Protein AF-A0A0H3I509-F1 (afdb_monomer_lite)

Foldseek 3Di:
DAFFQLVLLLVQLVVLPQVLSCVLQVDDPDNVPGDPVSSVVLSVVQVVVQVVVVVVCVVVPPDDDQDDDPRPSSNVCCVFKHKHFPDAD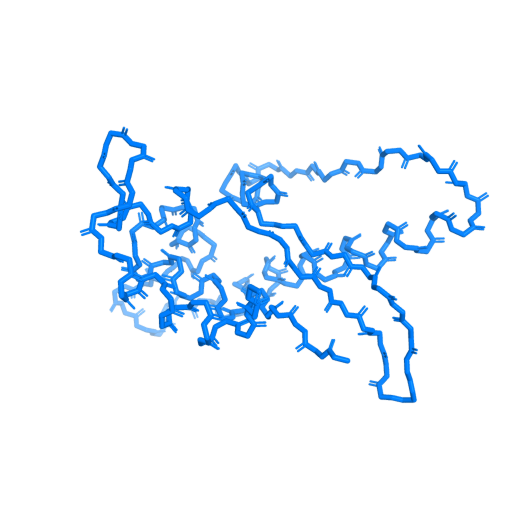PVGTHIYIDGDCCNSNVNQDDPRDGPDVVVVVVSCVSRRVDD

Organism: Pectobacterium parmentieri (NCBI:txid1905730)

Sequence (131 aa):
MKKGHPTIAICIASIYGCQEAQNILKVKRDVSDFNASNAQGDIQSFYRLAKTRSHIARFIPGDNIIFFTADAALDNMHTWFKTTVTGESEEGTLMKTTIVPEKLLPTLYKKGECIDQKQLARIYELMDYKI

Structure (mmCIF, N/CA/C/O backbone):
data_AF-A0A0H3I509-F1
#
_entry.id   AF-A0A0H3I509-F1
#
loop_
_atom_site.group_PDB
_atom_site.id
_atom_site.type_symbol
_atom_site.label_atom_id
_atom_site.label_alt_id
_atom_site.label_comp_id
_atom_site.label_asym_id
_atom_site.label_entity_id
_atom_site.label_seq_id
_atom_site.pdbx_PDB_ins_code
_atom_site.Cartn_x
_atom_site.Cartn_y
_atom_site.Cartn_z
_atom_site.occupancy
_atom_site.B_iso_or_equiv
_atom_site.auth_seq_id
_atom_site.auth_comp_id
_atom_site.auth_asym_id
_atom_site.auth_atom_id
_atom_site.pdbx_PDB_model_num
ATOM 1 N N . MET A 1 1 ? -1.672 9.855 15.665 1.00 41.12 1 MET A N 1
ATOM 2 C CA . MET A 1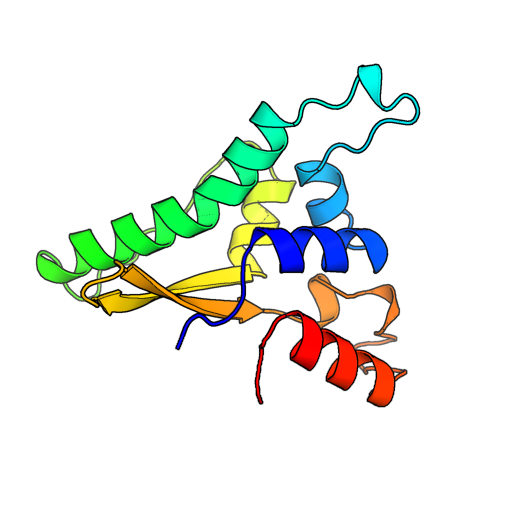 1 ? -0.570 9.608 14.704 1.00 41.12 1 MET A CA 1
ATOM 3 C C . MET A 1 1 ? -1.159 8.995 13.441 1.00 41.12 1 MET A C 1
ATOM 5 O O . MET A 1 1 ? -1.570 7.844 13.489 1.00 41.12 1 MET A O 1
ATOM 9 N N . LYS A 1 2 ? -1.272 9.776 12.361 1.00 47.31 2 LYS A N 1
ATOM 10 C CA . LYS A 1 2 ? -1.703 9.305 11.033 1.00 47.31 2 LYS A CA 1
ATOM 11 C C . LYS A 1 2 ? -0.495 8.591 10.416 1.00 47.31 2 LYS A C 1
ATOM 13 O O . LYS A 1 2 ? 0.499 9.264 10.220 1.00 47.31 2 LYS A O 1
ATOM 18 N N . LYS A 1 3 ? -0.506 7.263 10.233 1.00 61.72 3 LYS A N 1
ATOM 19 C CA . LYS A 1 3 ? 0.699 6.511 9.818 1.00 61.72 3 LYS A CA 1
ATOM 20 C C . LYS A 1 3 ? 0.421 5.573 8.646 1.00 61.72 3 LYS A C 1
ATOM 22 O O . LYS A 1 3 ? -0.359 4.631 8.787 1.00 61.72 3 LYS A O 1
ATOM 27 N N . GLY A 1 4 ? 1.115 5.796 7.528 1.00 64.12 4 GLY A N 1
ATOM 28 C CA . GLY A 1 4 ? 1.064 4.962 6.325 1.00 64.12 4 GLY A CA 1
ATOM 29 C C . GLY A 1 4 ? -0.238 5.102 5.542 1.00 64.12 4 GLY A C 1
ATOM 30 O O . GLY A 1 4 ? -1.194 4.371 5.800 1.00 64.12 4 GLY A O 1
ATOM 31 N N . HIS A 1 5 ? -0.268 6.006 4.560 1.00 79.56 5 HIS A N 1
ATOM 32 C CA . HIS A 1 5 ? -1.400 6.176 3.645 1.00 79.56 5 HIS A CA 1
ATOM 33 C C . HIS A 1 5 ? -1.340 5.150 2.495 1.00 79.56 5 HIS A C 1
ATOM 35 O O . HIS A 1 5 ? -0.430 5.267 1.669 1.00 79.56 5 HIS A O 1
ATOM 41 N N . PRO A 1 6 ? -2.299 4.201 2.374 1.00 86.75 6 PRO A N 1
ATOM 42 C CA . PRO A 1 6 ? -2.433 3.301 1.225 1.00 86.75 6 PRO A CA 1
ATOM 43 C C . PRO A 1 6 ? -2.169 3.937 -0.133 1.00 86.75 6 PRO A C 1
ATOM 45 O O . PRO A 1 6 ? -1.412 3.387 -0.922 1.00 86.75 6 PRO A O 1
ATOM 48 N N . THR A 1 7 ? -2.703 5.135 -0.374 1.00 88.38 7 THR A N 1
ATOM 49 C CA . THR A 1 7 ? -2.475 5.870 -1.621 1.00 88.38 7 THR A CA 1
ATOM 50 C C . THR A 1 7 ? -0.989 6.122 -1.886 1.00 88.38 7 THR A C 1
ATOM 52 O O . THR A 1 7 ? -0.498 5.801 -2.962 1.00 88.38 7 THR A O 1
ATOM 55 N N . ILE A 1 8 ? -0.257 6.660 -0.904 1.00 87.50 8 ILE A N 1
ATOM 56 C CA . ILE A 1 8 ? 1.173 6.976 -1.048 1.00 87.50 8 ILE A CA 1
ATOM 57 C C . ILE A 1 8 ? 1.973 5.687 -1.243 1.00 87.50 8 ILE A C 1
ATOM 59 O O . ILE A 1 8 ? 2.813 5.606 -2.136 1.00 87.50 8 ILE A O 1
ATOM 63 N N . ALA A 1 9 ? 1.685 4.664 -0.439 1.00 88.06 9 ALA A N 1
ATOM 64 C CA . ALA A 1 9 ? 2.406 3.402 -0.498 1.00 88.06 9 ALA A CA 1
ATOM 65 C C . ALA A 1 9 ? 2.210 2.663 -1.827 1.00 88.06 9 ALA A C 1
ATOM 67 O O . ALA A 1 9 ? 3.176 2.134 -2.364 1.00 88.06 9 ALA A O 1
ATOM 68 N N . ILE A 1 10 ? 0.995 2.663 -2.382 1.00 92.06 10 ILE A N 1
ATOM 69 C CA . ILE A 1 10 ? 0.701 2.044 -3.681 1.00 92.06 10 ILE A CA 1
ATOM 70 C C . ILE A 1 10 ? 1.411 2.802 -4.809 1.00 92.06 10 ILE A C 1
ATOM 72 O O . ILE A 1 10 ? 2.037 2.175 -5.663 1.00 92.06 10 ILE A O 1
ATOM 76 N N . CYS A 1 11 ? 1.407 4.138 -4.782 1.00 92.06 11 CYS A N 1
ATOM 77 C CA . CYS A 1 11 ? 2.161 4.939 -5.749 1.00 92.06 11 CYS A CA 1
ATOM 78 C C . CYS A 1 11 ? 3.668 4.653 -5.688 1.00 92.06 11 CYS A C 1
ATOM 80 O O . CYS A 1 11 ? 4.293 4.421 -6.722 1.00 92.06 11 CYS A O 1
ATOM 82 N N . ILE A 1 12 ? 4.254 4.621 -4.487 1.00 92.12 12 ILE A N 1
ATOM 83 C CA . ILE A 1 12 ? 5.677 4.304 -4.313 1.00 92.12 12 ILE A CA 1
ATOM 84 C C . ILE A 1 12 ? 5.959 2.874 -4.778 1.00 92.12 12 ILE A C 1
ATOM 86 O O . ILE A 1 12 ? 6.857 2.672 -5.588 1.00 92.12 12 ILE A O 1
ATOM 90 N N . ALA A 1 13 ? 5.178 1.888 -4.341 1.00 93.19 13 ALA A N 1
ATOM 91 C CA . ALA A 1 13 ? 5.370 0.496 -4.738 1.00 93.19 13 ALA A CA 1
ATOM 92 C C . ALA A 1 13 ? 5.339 0.326 -6.266 1.00 93.19 13 ALA A C 1
ATOM 94 O O . ALA A 1 13 ? 6.193 -0.351 -6.837 1.00 93.19 13 ALA A O 1
ATOM 95 N N . SER A 1 14 ? 4.418 1.019 -6.942 1.00 94.56 14 SER A N 1
ATOM 96 C CA . SER A 1 14 ? 4.336 1.038 -8.404 1.00 94.56 14 SER A CA 1
ATOM 97 C C . SER A 1 14 ? 5.619 1.566 -9.059 1.00 94.56 14 SER A C 1
ATOM 99 O O . SER A 1 14 ? 6.091 0.981 -10.036 1.00 94.56 14 SER A O 1
ATOM 101 N N . ILE A 1 15 ? 6.200 2.646 -8.523 1.00 94.25 15 ILE A N 1
ATOM 102 C CA . ILE A 1 15 ? 7.464 3.229 -9.009 1.00 94.25 15 ILE A CA 1
ATOM 103 C C . ILE A 1 15 ? 8.636 2.262 -8.788 1.00 94.25 15 ILE A C 1
ATOM 105 O O . ILE A 1 15 ? 9.506 2.148 -9.647 1.00 94.25 15 ILE A O 1
ATOM 109 N N . TYR A 1 16 ? 8.643 1.525 -7.674 1.00 94.56 16 TYR A N 1
ATOM 110 C CA . TYR A 1 16 ? 9.693 0.554 -7.338 1.00 94.56 16 TYR A CA 1
ATOM 111 C C . TYR A 1 16 ? 9.463 -0.848 -7.920 1.00 94.56 16 TYR A C 1
ATOM 113 O O . TYR A 1 16 ? 10.119 -1.805 -7.497 1.00 94.56 16 TYR A O 1
ATOM 121 N N . GLY A 1 17 ? 8.593 -0.974 -8.926 1.00 93.88 17 GLY A N 1
ATOM 122 C CA . GLY A 1 17 ? 8.441 -2.191 -9.726 1.00 93.88 17 GLY A CA 1
ATOM 123 C C . GLY A 1 17 ? 7.510 -3.247 -9.131 1.00 93.88 17 GLY A C 1
ATOM 124 O O . GLY A 1 17 ? 7.554 -4.398 -9.558 1.00 93.88 17 GLY A O 1
ATOM 125 N N . CYS A 1 18 ? 6.673 -2.900 -8.150 1.00 95.44 18 CYS A N 1
ATOM 126 C CA . CYS A 1 18 ? 5.628 -3.801 -7.674 1.00 95.44 18 CYS A CA 1
ATOM 127 C C . CYS A 1 18 ? 4.527 -3.926 -8.735 1.00 95.44 18 CYS A C 1
ATOM 129 O O . CYS A 1 18 ? 3.723 -3.008 -8.921 1.00 95.44 18 CYS A O 1
ATOM 131 N N . GLN A 1 19 ? 4.485 -5.077 -9.410 1.00 95.38 19 GLN A N 1
ATOM 132 C CA . GLN A 1 19 ? 3.517 -5.350 -10.474 1.00 95.38 19 GLN A CA 1
ATOM 133 C C . GLN A 1 19 ? 2.069 -5.217 -9.987 1.00 95.38 19 GLN A C 1
ATOM 135 O O . GLN A 1 19 ? 1.217 -4.705 -10.709 1.00 95.38 19 GLN A O 1
ATOM 140 N N . GLU A 1 20 ? 1.796 -5.582 -8.737 1.00 95.50 20 GLU A N 1
ATOM 141 C CA . GLU A 1 20 ? 0.425 -5.577 -8.223 1.00 95.50 20 GLU A CA 1
ATOM 142 C C . GLU A 1 20 ? -0.058 -4.165 -7.915 1.00 95.50 20 GLU A C 1
ATOM 144 O O . GLU A 1 20 ? -1.197 -3.816 -8.211 1.00 95.50 20 GLU A O 1
ATOM 149 N N . ALA A 1 21 ? 0.836 -3.300 -7.434 1.00 95.25 21 ALA A N 1
ATOM 150 C CA . ALA A 1 21 ? 0.546 -1.879 -7.305 1.00 95.25 21 ALA A CA 1
ATOM 151 C C . ALA A 1 21 ? 0.318 -1.219 -8.678 1.00 95.25 21 ALA A C 1
ATOM 153 O O . ALA A 1 21 ? -0.606 -0.419 -8.831 1.00 95.25 21 ALA A O 1
ATOM 154 N N . GLN A 1 22 ? 1.104 -1.591 -9.695 1.00 94.75 22 GLN A N 1
ATOM 155 C CA . GLN A 1 22 ? 0.893 -1.134 -11.074 1.00 94.75 22 GLN A CA 1
ATOM 156 C C . GLN A 1 22 ? -0.451 -1.616 -11.633 1.00 94.75 22 GLN A C 1
ATOM 158 O O . GLN A 1 22 ? -1.141 -0.848 -12.301 1.00 94.75 22 GLN A O 1
ATOM 163 N N . ASN A 1 23 ? -0.852 -2.850 -11.318 1.00 94.06 23 ASN A N 1
ATOM 164 C CA . ASN A 1 23 ? -2.131 -3.437 -11.711 1.00 94.06 23 ASN A CA 1
ATOM 165 C C . ASN A 1 23 ? -3.324 -2.838 -10.959 1.00 94.06 23 ASN A C 1
ATOM 167 O O . ASN A 1 23 ? -4.411 -2.826 -11.518 1.00 94.06 23 ASN A O 1
ATOM 171 N N . ILE A 1 24 ? -3.149 -2.314 -9.742 1.00 93.88 24 ILE A N 1
ATOM 172 C CA . ILE A 1 24 ? -4.180 -1.537 -9.031 1.00 93.88 24 ILE A CA 1
ATOM 173 C C . ILE A 1 24 ? -4.336 -0.153 -9.664 1.00 93.88 24 ILE A C 1
ATOM 175 O O . ILE A 1 24 ? -5.449 0.296 -9.931 1.00 93.88 24 ILE A O 1
ATOM 179 N N . LEU A 1 25 ? -3.219 0.530 -9.935 1.00 93.19 25 LEU A N 1
ATOM 180 C CA . LEU A 1 25 ? -3.259 1.843 -10.574 1.00 93.19 25 LEU A CA 1
ATOM 181 C C . LEU A 1 25 ? -3.708 1.739 -12.038 1.00 93.19 25 LEU A C 1
ATOM 183 O O . LEU A 1 25 ? -4.349 2.649 -12.542 1.00 93.19 25 LEU A O 1
ATOM 187 N N . LYS A 1 26 ? -3.412 0.638 -12.738 1.00 89.44 26 LYS A N 1
ATOM 188 C CA . LYS A 1 26 ? -3.765 0.427 -14.155 1.00 89.44 26 LYS A CA 1
ATOM 189 C C . LYS A 1 26 ? -3.282 1.591 -15.031 1.00 89.44 26 LYS A C 1
ATOM 191 O O . LYS A 1 26 ? -3.994 1.998 -15.951 1.00 89.44 26 LYS A O 1
ATOM 196 N N . VAL A 1 27 ? -2.097 2.140 -14.725 1.00 83.12 27 VAL A N 1
ATOM 197 C CA . VAL A 1 27 ? -1.547 3.333 -15.392 1.00 83.12 27 VAL A CA 1
ATOM 198 C C . VAL A 1 27 ? -1.519 3.100 -16.900 1.00 83.12 27 VAL A C 1
ATOM 200 O O . VAL A 1 27 ? -0.973 2.109 -17.387 1.00 83.12 27 VAL A O 1
ATOM 203 N N . LYS A 1 28 ? -2.151 4.008 -17.639 1.00 85.19 28 LYS A N 1
ATOM 204 C CA . LYS A 1 28 ? -2.259 3.957 -19.095 1.00 85.19 28 LYS A CA 1
ATOM 205 C C . LYS A 1 28 ? -1.187 4.832 -19.731 1.00 85.19 28 LYS A C 1
ATOM 207 O O . LYS A 1 28 ? -0.705 5.782 -19.120 1.00 85.19 28 LYS A O 1
ATOM 212 N N . ARG A 1 29 ? -0.810 4.496 -20.969 1.00 86.94 29 ARG A N 1
ATOM 213 C CA . ARG A 1 29 ? 0.124 5.312 -21.757 1.00 86.94 29 ARG A CA 1
ATOM 214 C C . ARG A 1 29 ? -0.481 6.678 -22.080 1.00 86.94 29 ARG A C 1
ATOM 216 O O . ARG A 1 29 ? 0.227 7.676 -22.008 1.00 86.94 29 ARG A O 1
ATOM 223 N N . ASP A 1 30 ? -1.766 6.699 -22.425 1.00 90.94 30 ASP A N 1
ATOM 224 C CA . ASP A 1 30 ? -2.556 7.921 -22.521 1.00 90.94 30 ASP A CA 1
ATOM 225 C C . ASP A 1 30 ? -3.227 8.187 -21.169 1.00 90.94 30 ASP A C 1
ATOM 227 O O . ASP A 1 30 ? -3.948 7.342 -20.641 1.00 90.94 30 ASP A O 1
ATOM 231 N N . VAL A 1 31 ? -2.969 9.359 -20.590 1.00 86.12 31 VAL A N 1
ATOM 232 C CA . VAL A 1 31 ? -3.524 9.751 -19.288 1.00 86.12 31 VAL A CA 1
ATOM 233 C C . VAL A 1 31 ? -5.043 9.921 -19.359 1.00 86.12 31 VAL A C 1
ATOM 235 O O . VAL A 1 31 ? -5.714 9.724 -18.350 1.00 86.12 31 VAL A O 1
ATOM 238 N N . SER A 1 32 ? -5.603 10.240 -20.528 1.00 90.75 32 SER A N 1
ATOM 239 C CA . SER A 1 32 ? -7.054 10.376 -20.696 1.00 90.75 32 SER A CA 1
ATOM 240 C C . SER A 1 32 ? -7.812 9.055 -20.499 1.00 90.75 32 SER A C 1
ATOM 242 O O . SER A 1 32 ? -8.962 9.078 -20.065 1.00 90.75 32 SER A O 1
ATOM 244 N N . ASP A 1 33 ? -7.145 7.912 -20.695 1.00 92.31 33 ASP A N 1
ATOM 245 C CA . ASP A 1 33 ? -7.701 6.571 -20.468 1.00 92.31 33 ASP A CA 1
ATOM 246 C C . ASP A 1 33 ? -7.574 6.096 -19.007 1.00 92.31 33 ASP A C 1
ATOM 248 O O . ASP A 1 33 ? -8.036 5.004 -18.646 1.00 92.31 33 ASP A O 1
ATOM 252 N N . PHE A 1 34 ? -6.905 6.866 -18.144 1.00 92.88 34 PHE A N 1
ATOM 253 C CA . PHE A 1 34 ? -6.724 6.495 -16.746 1.00 92.88 34 PHE A CA 1
ATOM 254 C C . PHE A 1 34 ? -8.036 6.632 -15.964 1.00 92.88 34 PHE A C 1
ATOM 256 O O . PHE A 1 34 ? -8.576 7.722 -15.772 1.00 92.88 34 PHE A O 1
ATOM 263 N N . ASN A 1 35 ? -8.521 5.512 -15.427 1.00 93.69 35 ASN A N 1
ATOM 264 C CA . ASN A 1 35 ? -9.707 5.500 -14.582 1.00 93.69 35 ASN A CA 1
ATOM 265 C C . ASN A 1 35 ? -9.335 5.719 -13.107 1.00 93.69 35 ASN A C 1
ATOM 267 O O . ASN A 1 35 ? -9.144 4.770 -12.340 1.00 93.69 35 ASN A O 1
ATOM 271 N N . ALA A 1 36 ? -9.281 6.991 -12.707 1.00 91.62 36 ALA A N 1
ATOM 272 C CA . ALA A 1 36 ? -8.979 7.394 -11.335 1.00 91.62 36 ALA A CA 1
ATOM 273 C C . ALA A 1 36 ? -9.985 6.846 -10.307 1.00 91.62 36 ALA A C 1
ATOM 275 O O . ALA A 1 36 ? -9.602 6.530 -9.181 1.00 91.62 36 ALA A O 1
ATOM 276 N N . SER A 1 37 ? -11.260 6.707 -10.687 1.00 92.69 37 SER A N 1
ATOM 277 C CA . SER A 1 37 ? -12.314 6.225 -9.788 1.00 92.69 37 SER A CA 1
ATOM 278 C C . SER A 1 37 ? -12.111 4.758 -9.416 1.00 92.69 37 SER A C 1
ATOM 280 O O . SER A 1 37 ? -12.179 4.413 -8.236 1.00 92.69 37 SER A O 1
ATOM 282 N N . ASN A 1 38 ? -11.773 3.914 -10.395 1.00 92.12 38 ASN A N 1
ATOM 283 C CA . ASN A 1 38 ? -11.471 2.503 -10.158 1.00 92.12 38 ASN A CA 1
ATOM 284 C C . ASN A 1 38 ? -10.237 2.349 -9.263 1.00 92.12 38 ASN A C 1
ATOM 286 O O . ASN A 1 38 ? -10.314 1.676 -8.238 1.00 92.12 38 ASN A O 1
ATOM 290 N N . ALA A 1 39 ? -9.138 3.039 -9.590 1.00 93.75 39 ALA A N 1
ATOM 291 C CA . ALA A 1 39 ? -7.920 2.999 -8.781 1.00 93.75 39 ALA A CA 1
ATOM 292 C C . ALA A 1 39 ? -8.182 3.475 -7.341 1.00 93.75 39 ALA A C 1
ATOM 294 O O . ALA A 1 39 ? -7.750 2.847 -6.375 1.00 93.75 39 ALA A O 1
ATOM 295 N N . GLN A 1 40 ? -8.945 4.559 -7.167 1.00 93.75 40 GLN A N 1
ATOM 296 C CA . GLN A 1 40 ? -9.339 5.033 -5.843 1.00 93.75 40 GLN A CA 1
ATOM 297 C C . GLN A 1 40 ? -10.221 4.012 -5.114 1.00 93.75 40 GLN A C 1
ATOM 299 O O . GLN A 1 40 ? -10.032 3.818 -3.917 1.00 93.75 40 GLN A O 1
ATOM 304 N N . GLY A 1 41 ? -11.162 3.356 -5.794 1.00 94.38 41 GLY A N 1
ATOM 305 C CA . GLY A 1 41 ? -11.999 2.300 -5.220 1.00 94.38 41 GLY A CA 1
ATOM 306 C C . GLY A 1 41 ? -11.172 1.142 -4.661 1.00 94.38 41 GLY A C 1
ATOM 307 O O . GLY A 1 41 ? -11.357 0.760 -3.500 1.00 94.38 41 GLY A O 1
ATOM 308 N N . ASP A 1 42 ? -10.202 0.671 -5.444 1.00 94.94 42 ASP A N 1
ATOM 309 C CA . ASP A 1 42 ? -9.271 -0.390 -5.057 1.00 94.94 42 ASP A CA 1
ATOM 310 C C . ASP A 1 42 ? -8.421 0.046 -3.848 1.00 94.94 42 ASP A C 1
ATOM 312 O O . ASP A 1 42 ? -8.352 -0.665 -2.844 1.00 94.94 42 ASP A O 1
ATOM 316 N N . ILE A 1 43 ? -7.876 1.269 -3.849 1.00 93.62 43 ILE A N 1
ATOM 317 C CA . ILE A 1 43 ? -7.122 1.836 -2.710 1.00 93.62 43 ILE A CA 1
ATOM 318 C C . ILE A 1 43 ? -8.009 2.007 -1.461 1.00 93.62 43 ILE A C 1
ATOM 320 O O . ILE A 1 43 ? -7.569 1.807 -0.326 1.00 93.62 43 ILE A O 1
ATOM 324 N N . GLN A 1 44 ? -9.279 2.373 -1.631 1.00 92.69 44 GLN A N 1
ATOM 325 C CA . GLN A 1 44 ? -10.213 2.549 -0.518 1.00 92.69 44 GLN A CA 1
ATOM 326 C C . GLN A 1 44 ? -10.568 1.224 0.165 1.00 92.69 44 GLN A C 1
ATOM 328 O O . GLN A 1 44 ? -10.941 1.227 1.342 1.00 92.69 44 GLN A O 1
ATOM 333 N N . SER A 1 45 ? -10.414 0.089 -0.523 1.00 94.44 45 SER A N 1
ATOM 334 C CA . SER A 1 45 ? -10.670 -1.232 0.056 1.00 94.44 45 SER A CA 1
ATOM 335 C C . SER A 1 45 ? -9.802 -1.516 1.294 1.00 94.44 45 SER A C 1
ATOM 337 O O . SER A 1 45 ? -10.311 -2.075 2.265 1.00 94.44 45 SER A O 1
ATOM 339 N N . PHE A 1 46 ? -8.549 -1.042 1.335 1.00 92.88 46 PHE A N 1
ATOM 340 C CA . PHE A 1 46 ? -7.647 -1.192 2.489 1.00 92.88 46 PHE A CA 1
ATOM 341 C C . PHE A 1 46 ? -8.190 -0.500 3.744 1.00 92.88 46 PHE A C 1
ATOM 343 O O . PHE A 1 46 ? -8.241 -1.094 4.823 1.00 92.88 46 PHE A O 1
ATOM 350 N N . TYR A 1 47 ? -8.665 0.740 3.599 1.00 90.88 47 TYR A N 1
ATOM 351 C CA . TYR A 1 47 ? -9.264 1.490 4.703 1.00 90.88 47 TYR A CA 1
ATOM 352 C C . TYR A 1 47 ? -10.600 0.885 5.147 1.00 90.88 47 TYR A C 1
ATOM 354 O O . TYR A 1 47 ? -10.868 0.776 6.346 1.00 90.88 47 TYR A O 1
ATOM 362 N N . ARG A 1 48 ? -11.445 0.481 4.189 1.00 91.94 48 ARG A N 1
ATOM 363 C CA . ARG A 1 48 ? -12.754 -0.128 4.469 1.00 91.94 48 ARG A CA 1
ATOM 364 C C . ARG A 1 48 ? -12.593 -1.432 5.235 1.00 91.94 48 ARG A C 1
ATOM 366 O O . ARG A 1 48 ? -13.218 -1.596 6.275 1.00 91.94 48 ARG A O 1
ATOM 373 N N . LEU A 1 49 ? -11.698 -2.306 4.785 1.00 92.81 49 LEU A N 1
ATOM 374 C CA . LEU A 1 49 ? -11.424 -3.569 5.457 1.00 92.81 49 LEU A CA 1
ATOM 375 C C . LEU A 1 49 ? -10.866 -3.359 6.870 1.00 92.81 49 LEU A C 1
ATOM 377 O O . LEU A 1 49 ? -11.279 -4.056 7.794 1.00 92.81 49 LEU A O 1
ATOM 381 N N . ALA A 1 50 ? -9.971 -2.383 7.062 1.00 91.75 50 ALA A N 1
ATOM 382 C CA . ALA A 1 50 ? -9.458 -2.033 8.386 1.00 91.75 50 ALA A CA 1
ATOM 383 C C . ALA A 1 50 ? -10.587 -1.608 9.341 1.00 91.75 50 ALA A C 1
ATOM 385 O O . ALA A 1 50 ? -10.650 -2.088 10.476 1.00 91.75 50 ALA A O 1
ATOM 386 N N . LYS A 1 51 ? -11.508 -0.752 8.874 1.00 91.44 51 LYS A N 1
ATOM 387 C CA . LYS A 1 51 ? -12.685 -0.329 9.650 1.00 91.44 51 LYS A CA 1
ATOM 388 C C . LYS A 1 51 ? -13.641 -1.482 9.927 1.00 91.44 51 LYS A C 1
ATOM 390 O O . LYS A 1 51 ? -14.048 -1.644 11.071 1.00 91.44 51 LYS A O 1
ATOM 395 N N . THR A 1 52 ? -13.955 -2.303 8.926 1.00 92.00 52 THR A N 1
ATOM 396 C CA . THR A 1 52 ? -14.823 -3.478 9.083 1.00 92.00 52 THR A CA 1
ATOM 397 C C . THR A 1 52 ? -14.255 -4.445 10.118 1.00 92.00 52 THR A C 1
ATOM 399 O O . THR A 1 52 ? -14.969 -4.845 11.034 1.00 92.00 52 THR A O 1
ATOM 402 N N . ARG A 1 53 ? -12.950 -4.743 10.043 1.00 92.06 53 ARG A N 1
ATOM 403 C CA . ARG A 1 53 ? -12.241 -5.561 11.038 1.00 92.06 53 ARG A CA 1
ATOM 404 C C . ARG A 1 53 ? -12.349 -4.982 12.441 1.00 92.06 53 ARG A C 1
ATOM 406 O O . ARG A 1 53 ? -12.705 -5.698 13.368 1.00 92.06 53 ARG A O 1
ATOM 413 N N . SER A 1 54 ? -12.078 -3.687 12.593 1.00 91.69 54 SER A N 1
ATOM 414 C CA . SER A 1 54 ? -12.174 -3.011 13.889 1.00 91.69 54 SER A CA 1
ATOM 415 C C . SER A 1 54 ? -13.594 -3.013 14.446 1.00 91.69 54 SER A C 1
ATOM 417 O O . SER A 1 54 ? -13.776 -3.230 15.639 1.00 91.69 54 SER A O 1
ATOM 419 N N . HIS A 1 55 ? -14.595 -2.794 13.594 1.00 91.31 55 HIS A N 1
ATOM 420 C CA . HIS A 1 55 ? -15.995 -2.776 13.992 1.00 91.31 55 HIS A CA 1
ATOM 421 C C . HIS A 1 55 ? -16.454 -4.153 14.467 1.00 91.31 55 HIS A C 1
ATOM 423 O O . HIS A 1 55 ? -16.950 -4.268 15.582 1.00 91.31 55 HIS A O 1
ATOM 429 N N . ILE A 1 56 ? -16.226 -5.200 13.672 1.00 91.69 56 ILE A N 1
AT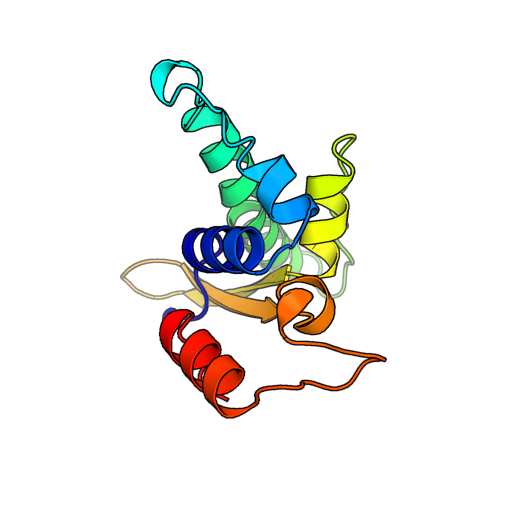OM 430 C CA . ILE A 1 56 ? -16.621 -6.568 14.028 1.00 91.69 56 ILE A CA 1
ATOM 431 C C . ILE A 1 56 ? -15.873 -7.047 15.274 1.00 91.69 56 ILE A C 1
ATOM 433 O O . ILE A 1 56 ? -16.497 -7.637 16.149 1.00 91.69 56 ILE A O 1
ATOM 437 N N . ALA A 1 57 ? -14.585 -6.720 15.427 1.00 90.88 57 ALA A N 1
ATOM 438 C CA . ALA A 1 57 ? -13.807 -7.094 16.609 1.00 90.88 57 ALA A CA 1
ATOM 439 C C . ALA A 1 57 ? -14.375 -6.540 17.932 1.00 90.88 57 ALA A C 1
ATOM 441 O O . ALA A 1 57 ? -14.080 -7.095 18.988 1.00 90.88 57 ALA A O 1
ATOM 442 N N . ARG A 1 58 ? -15.197 -5.475 17.900 1.00 88.50 58 ARG A N 1
ATOM 443 C CA . ARG A 1 58 ? -15.916 -4.969 19.089 1.00 88.50 58 ARG A CA 1
ATOM 444 C C . ARG A 1 58 ? -17.047 -5.901 19.534 1.00 88.50 58 ARG A C 1
ATOM 446 O O . ARG A 1 58 ? -17.405 -5.878 20.705 1.00 88.50 58 ARG A O 1
ATOM 453 N N . PHE A 1 59 ? -17.603 -6.691 18.617 1.00 92.06 59 PHE A N 1
ATOM 454 C CA . PHE A 1 59 ? -18.712 -7.614 18.879 1.00 92.06 59 PHE A CA 1
ATOM 455 C C . PHE A 1 59 ? -18.249 -9.067 18.983 1.00 92.06 59 PHE A C 1
ATOM 457 O O . PHE A 1 59 ? -18.770 -9.816 19.802 1.00 92.06 59 PHE A O 1
ATOM 464 N N . ILE A 1 60 ? -17.266 -9.459 18.168 1.00 91.88 60 ILE A N 1
ATOM 465 C CA . ILE A 1 60 ? -16.721 -10.817 18.100 1.00 91.88 60 ILE A CA 1
ATOM 466 C C . ILE A 1 60 ? -15.187 -10.729 18.153 1.00 91.88 60 ILE A C 1
ATOM 468 O O . ILE A 1 60 ? -14.512 -10.729 17.118 1.00 91.88 60 ILE A O 1
ATOM 472 N N . PRO A 1 61 ? -14.604 -10.584 19.356 1.00 86.88 61 PRO A N 1
ATOM 473 C CA . PRO A 1 61 ? -13.158 -10.518 19.510 1.00 86.88 61 PRO A CA 1
ATOM 474 C C . PRO A 1 61 ? -12.486 -11.813 19.041 1.00 86.88 61 PRO A C 1
ATOM 476 O O . PRO A 1 61 ? -12.944 -12.908 19.353 1.00 86.88 61 PRO A O 1
ATOM 479 N N . GLY A 1 62 ? -11.364 -11.686 18.331 1.00 80.00 62 GLY A N 1
ATOM 480 C CA . GLY A 1 62 ? -10.550 -12.829 17.902 1.00 80.00 62 GLY A CA 1
ATOM 481 C C . GLY A 1 62 ? -10.986 -13.496 16.596 1.00 80.00 62 GLY A C 1
ATOM 482 O O . GLY A 1 62 ? -10.279 -14.388 16.131 1.00 80.00 62 GLY A O 1
ATOM 483 N N . ASP A 1 63 ? -12.084 -13.054 15.979 1.00 82.31 63 ASP A N 1
ATOM 484 C CA . ASP A 1 63 ? -12.507 -13.581 14.682 1.00 82.31 63 ASP A CA 1
ATOM 485 C C . ASP A 1 63 ? -11.587 -13.112 13.538 1.00 82.31 63 ASP A C 1
ATOM 487 O O . ASP A 1 63 ? -11.066 -11.988 13.536 1.00 82.31 63 ASP A O 1
ATOM 491 N N . ASN A 1 64 ? -11.373 -13.983 12.550 1.00 79.75 64 ASN A N 1
ATOM 492 C CA . ASN A 1 64 ? -10.445 -13.737 11.451 1.00 79.75 64 ASN A CA 1
ATOM 493 C C . ASN A 1 64 ? -11.188 -13.350 10.170 1.00 79.75 64 ASN A C 1
ATOM 495 O O . ASN A 1 64 ? -11.538 -14.190 9.343 1.00 79.75 64 ASN A O 1
ATOM 499 N N . ILE A 1 65 ? -11.376 -12.048 9.971 1.00 85.12 65 ILE A N 1
ATOM 500 C CA . ILE A 1 65 ? -11.992 -11.528 8.747 1.00 85.12 65 ILE A CA 1
ATOM 501 C C . ILE A 1 65 ? -10.969 -11.525 7.616 1.00 85.12 65 ILE A C 1
ATOM 503 O O . ILE A 1 65 ? -10.027 -10.713 7.590 1.00 85.12 65 ILE A O 1
ATOM 507 N N . ILE A 1 66 ? -11.203 -12.407 6.653 1.00 83.12 66 ILE A N 1
ATOM 508 C CA . ILE A 1 66 ? -10.435 -12.505 5.418 1.00 83.12 66 ILE A CA 1
ATOM 509 C C . ILE A 1 66 ? -10.957 -11.514 4.373 1.00 83.12 66 ILE A C 1
ATOM 511 O O . ILE A 1 66 ? -12.149 -11.219 4.302 1.00 83.12 66 ILE A O 1
ATOM 515 N N . PHE A 1 67 ? -10.037 -10.969 3.585 1.00 87.56 67 PHE A N 1
ATOM 516 C CA . PHE A 1 67 ? -10.380 -10.271 2.351 1.00 87.56 67 PHE A CA 1
ATOM 517 C C . PHE A 1 67 ? -10.442 -11.305 1.233 1.00 87.56 67 PHE A C 1
ATOM 519 O O . PHE A 1 67 ? -9.643 -12.236 1.238 1.00 87.56 67 PHE A O 1
ATOM 526 N N . PHE A 1 68 ? -11.390 -11.156 0.315 1.00 88.12 68 PHE A N 1
ATOM 527 C CA . PHE A 1 68 ? -11.500 -12.021 -0.851 1.00 88.12 68 PHE A CA 1
ATOM 528 C C . PHE A 1 68 ? -11.969 -11.201 -2.047 1.00 88.12 68 PHE A C 1
ATOM 530 O O . PHE A 1 68 ? -12.920 -10.422 -1.945 1.00 88.12 68 PHE A O 1
ATOM 537 N N . THR A 1 69 ? -11.304 -11.382 -3.181 1.00 92.31 69 THR A N 1
ATOM 538 C CA . THR A 1 69 ? -11.635 -10.739 -4.452 1.00 92.31 69 THR A CA 1
ATOM 539 C C . THR A 1 69 ? -11.190 -11.633 -5.608 1.00 92.31 69 THR A C 1
ATOM 541 O O . THR A 1 69 ? -10.271 -12.434 -5.464 1.00 92.31 69 THR A O 1
ATOM 544 N N . ALA A 1 70 ? -11.827 -11.484 -6.770 1.00 92.69 70 ALA A N 1
ATOM 545 C CA . ALA A 1 70 ? -11.359 -12.109 -8.008 1.00 92.69 70 ALA A CA 1
ATOM 546 C C . ALA A 1 70 ? -10.148 -11.373 -8.623 1.00 92.69 70 ALA A C 1
ATOM 548 O O . ALA A 1 70 ? -9.508 -11.892 -9.534 1.00 92.69 70 ALA A O 1
ATOM 549 N N . ASP A 1 71 ? -9.838 -10.163 -8.144 1.00 93.19 71 ASP A N 1
ATOM 550 C CA . ASP A 1 71 ? -8.662 -9.396 -8.561 1.00 93.19 71 ASP A CA 1
ATOM 551 C C . ASP A 1 71 ? -7.419 -9.866 -7.788 1.00 93.19 71 ASP A C 1
ATOM 553 O O . ASP A 1 71 ? -7.182 -9.463 -6.649 1.00 93.19 71 ASP A O 1
ATOM 557 N N . ALA A 1 72 ? -6.616 -10.724 -8.418 1.00 93.06 72 ALA A N 1
ATOM 558 C CA . ALA A 1 72 ? -5.427 -11.307 -7.798 1.00 93.06 72 ALA A CA 1
ATOM 559 C C . ALA A 1 72 ? -4.387 -10.261 -7.355 1.00 93.06 72 ALA A C 1
ATOM 561 O O . ALA A 1 72 ? -3.713 -10.462 -6.346 1.00 93.06 72 ALA A O 1
ATOM 562 N N . ALA A 1 73 ? -4.260 -9.138 -8.071 1.00 93.44 73 ALA A N 1
ATOM 563 C CA . ALA A 1 73 ? -3.321 -8.085 -7.693 1.00 93.44 73 ALA A CA 1
ATOM 564 C C . ALA A 1 73 ? -3.774 -7.399 -6.401 1.00 93.44 73 ALA A C 1
ATOM 566 O O . ALA A 1 73 ? -2.970 -7.172 -5.492 1.00 93.44 73 ALA A O 1
ATOM 567 N N . LEU A 1 74 ? -5.073 -7.112 -6.292 1.00 94.25 74 LEU A N 1
ATOM 568 C CA . LEU A 1 74 ? -5.641 -6.542 -5.079 1.00 94.25 74 LEU A CA 1
ATOM 569 C C . LEU A 1 74 ? -5.556 -7.527 -3.905 1.00 94.25 74 LEU A C 1
ATOM 571 O O . LEU A 1 74 ? -5.150 -7.122 -2.817 1.00 94.25 74 LEU A O 1
ATOM 575 N N . ASP A 1 75 ? -5.86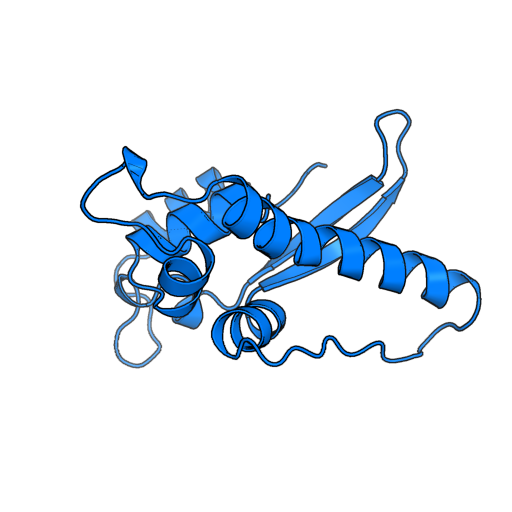4 -8.807 -4.122 1.00 93.88 75 ASP A N 1
ATOM 576 C CA . ASP A 1 75 ? -5.744 -9.850 -3.096 1.00 93.88 75 ASP A CA 1
ATOM 577 C C . ASP A 1 75 ? -4.308 -9.963 -2.558 1.00 93.88 75 ASP A C 1
ATOM 579 O O . ASP A 1 75 ? -4.072 -9.791 -1.358 1.00 93.88 75 ASP A O 1
ATOM 583 N N . ASN A 1 76 ? -3.324 -10.107 -3.455 1.00 93.19 76 ASN A N 1
ATOM 584 C CA . ASN A 1 76 ? -1.901 -10.133 -3.111 1.00 93.19 76 ASN A CA 1
ATOM 585 C C . ASN A 1 76 ? -1.493 -8.895 -2.305 1.00 93.19 76 ASN A C 1
ATOM 587 O O . ASN A 1 76 ? -0.845 -9.008 -1.261 1.00 93.19 76 ASN A O 1
ATOM 591 N N . MET A 1 77 ? -1.916 -7.706 -2.737 1.00 92.62 77 MET A N 1
ATOM 592 C CA . MET A 1 77 ? -1.595 -6.468 -2.034 1.00 92.62 77 MET A CA 1
ATOM 593 C C . MET A 1 77 ? -2.194 -6.421 -0.626 1.00 92.62 77 MET A C 1
ATOM 595 O O . MET A 1 77 ? -1.508 -5.968 0.286 1.00 92.62 77 MET A O 1
ATOM 599 N N . HIS A 1 78 ? -3.398 -6.949 -0.388 1.00 92.25 78 HIS A N 1
ATOM 600 C CA . HIS A 1 78 ? -3.962 -7.069 0.970 1.00 92.25 78 HIS A CA 1
ATOM 601 C C . HIS A 1 78 ? -3.175 -8.020 1.884 1.00 92.25 78 HIS A C 1
ATOM 603 O O . HIS A 1 78 ? -3.267 -7.895 3.110 1.00 92.25 78 HIS A O 1
ATOM 609 N N . THR A 1 79 ? -2.369 -8.930 1.325 1.00 89.62 79 THR A N 1
ATOM 610 C CA . THR A 1 79 ? -1.455 -9.780 2.110 1.00 89.62 79 THR A CA 1
ATOM 611 C C . THR A 1 79 ? -0.139 -9.081 2.455 1.00 89.62 79 THR A C 1
ATOM 613 O O . THR A 1 79 ? 0.375 -9.250 3.561 1.00 89.62 79 THR A O 1
ATOM 616 N N . TRP A 1 80 ? 0.405 -8.263 1.548 1.00 89.75 80 TRP A N 1
ATOM 617 C CA . TRP A 1 80 ? 1.697 -7.591 1.744 1.00 89.75 80 TRP A CA 1
ATOM 618 C C . TRP A 1 80 ? 1.574 -6.222 2.400 1.00 89.75 80 TRP A C 1
ATOM 620 O O . TRP A 1 80 ? 2.548 -5.706 2.939 1.00 89.75 80 TRP A O 1
ATOM 630 N N . PHE A 1 81 ? 0.394 -5.619 2.334 1.00 87.25 81 PHE A N 1
ATOM 631 C CA . PHE A 1 81 ? 0.104 -4.275 2.793 1.00 87.25 81 PHE A CA 1
ATOM 632 C C . PHE A 1 81 ? -1.171 -4.307 3.638 1.00 87.25 81 PHE A C 1
ATOM 634 O O . PHE A 1 81 ? -2.280 -4.472 3.133 1.00 87.25 81 PHE A O 1
ATOM 641 N N . LYS A 1 82 ? -1.019 -4.156 4.956 1.00 88.19 82 LYS A N 1
ATOM 642 C CA . LYS A 1 82 ? -2.120 -4.322 5.911 1.00 88.19 82 LYS A CA 1
ATOM 643 C C . LYS A 1 82 ? -2.351 -3.054 6.713 1.00 88.19 82 LYS A C 1
ATOM 645 O O . LYS A 1 82 ? -1.574 -2.719 7.606 1.00 88.19 82 LYS A O 1
ATOM 650 N N . THR A 1 83 ? -3.461 -2.382 6.434 1.00 89.25 83 THR A N 1
ATOM 651 C CA . THR A 1 83 ? -3.957 -1.265 7.243 1.00 89.25 83 THR A CA 1
ATOM 652 C C . THR A 1 83 ? -4.810 -1.785 8.399 1.00 89.25 83 THR A C 1
ATOM 654 O O . THR A 1 83 ? -5.620 -2.701 8.247 1.00 89.25 83 THR A O 1
ATOM 657 N N . THR A 1 84 ? -4.622 -1.203 9.578 1.00 89.25 84 THR A N 1
ATOM 658 C CA . THR A 1 84 ? -5.318 -1.556 10.820 1.00 89.25 84 THR A CA 1
ATOM 659 C C . THR A 1 84 ? -5.753 -0.294 11.547 1.00 89.25 84 THR A C 1
ATOM 661 O O . THR A 1 84 ? -5.057 0.719 11.503 1.00 89.25 84 THR A O 1
ATOM 664 N N . VAL A 1 85 ? -6.907 -0.341 12.213 1.00 90.00 85 VAL A N 1
ATOM 665 C CA . VAL A 1 85 ? -7.353 0.749 13.090 1.00 90.00 85 VAL A CA 1
ATOM 666 C C . VAL A 1 85 ? -6.604 0.649 14.412 1.00 90.00 85 VAL A C 1
ATOM 668 O O . VAL A 1 85 ? -6.567 -0.416 15.022 1.00 90.00 85 VAL A O 1
ATOM 671 N N . THR A 1 86 ? -6.027 1.761 14.857 1.00 88.75 86 THR A N 1
ATOM 672 C CA . THR A 1 86 ? -5.300 1.856 16.131 1.00 88.75 86 THR A CA 1
ATOM 673 C C . THR A 1 86 ? -6.026 2.702 17.172 1.00 88.75 86 THR A C 1
ATOM 675 O O . THR A 1 86 ? -5.597 2.744 18.318 1.00 88.75 86 THR A O 1
ATOM 678 N N . GLY A 1 87 ? -7.090 3.407 16.785 1.00 85.94 87 GLY A N 1
ATOM 679 C CA . GLY A 1 87 ? -7.887 4.233 17.686 1.00 85.94 87 GLY A CA 1
ATOM 680 C C . GLY A 1 87 ? -8.856 5.143 16.939 1.00 85.94 87 GLY A C 1
ATOM 681 O O . GLY A 1 87 ? -8.937 5.111 15.712 1.00 85.94 87 GLY A O 1
ATOM 682 N N . GLU A 1 88 ? -9.557 5.983 17.687 1.00 85.19 88 GLU A N 1
ATOM 683 C CA . GLU A 1 88 ? -10.424 7.044 17.172 1.00 85.19 88 GLU A CA 1
ATOM 684 C C . GLU A 1 88 ? -9.955 8.380 17.766 1.00 85.19 88 GLU A C 1
ATOM 686 O O . GLU A 1 88 ? -9.414 8.420 18.871 1.00 85.19 88 GLU A O 1
ATOM 691 N N . SER A 1 89 ? -10.137 9.465 17.023 1.00 83.62 89 SER A N 1
ATOM 692 C CA . SER A 1 89 ? -9.888 10.843 17.457 1.00 83.62 89 SER A CA 1
ATOM 693 C C . SER A 1 89 ? -11.045 11.742 17.020 1.00 83.62 89 SER A C 1
ATOM 695 O O . SER A 1 89 ? -11.881 11.316 16.223 1.00 83.62 89 SER A O 1
ATOM 697 N N . GLU A 1 90 ? -11.073 12.992 17.484 1.00 81.19 90 GLU A N 1
ATOM 698 C CA . GLU A 1 90 ? -12.051 13.998 17.034 1.00 81.19 90 GLU A CA 1
ATOM 699 C C . GLU A 1 90 ? -12.019 14.216 15.508 1.00 81.19 90 GLU A C 1
ATO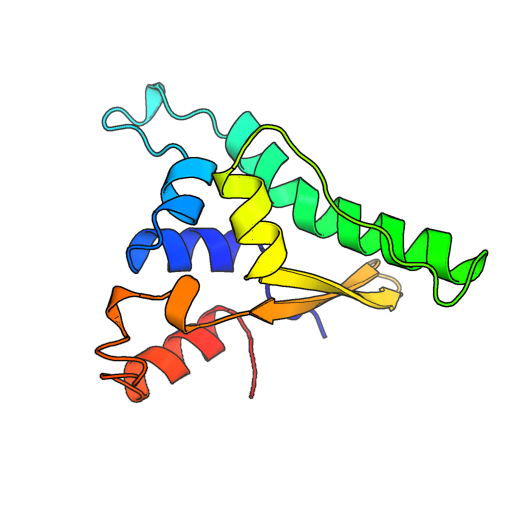M 701 O O . GLU A 1 90 ? -13.047 14.481 14.893 1.00 81.19 90 GLU A O 1
ATOM 706 N N . GLU A 1 91 ? -10.859 14.013 14.872 1.00 77.56 91 GLU A N 1
ATOM 707 C CA . GLU A 1 91 ? -10.679 14.107 13.415 1.00 77.56 91 GLU A CA 1
ATOM 708 C C . GLU A 1 91 ? -11.039 12.810 12.660 1.00 77.56 91 GLU A C 1
ATOM 710 O O . GLU A 1 91 ? -10.916 12.741 11.434 1.00 77.56 91 GLU A O 1
ATOM 715 N N . GLY A 1 92 ? -11.448 11.756 13.374 1.00 79.88 92 GLY A N 1
ATOM 716 C CA . GLY A 1 92 ? -11.810 10.454 12.818 1.00 79.88 92 GLY A CA 1
ATOM 717 C C . GLY A 1 92 ? -10.865 9.308 13.197 1.00 79.88 92 GLY A C 1
ATOM 718 O O . GLY A 1 92 ? -10.091 9.374 14.157 1.00 79.88 92 GLY A O 1
ATOM 719 N N . THR A 1 93 ? -10.956 8.221 12.428 1.00 83.56 93 THR A N 1
ATOM 720 C CA . THR A 1 93 ? -10.304 6.940 12.728 1.00 83.56 93 THR A CA 1
ATOM 721 C C . THR A 1 93 ? -8.801 6.979 12.483 1.00 83.56 93 THR A C 1
ATOM 723 O O . THR A 1 93 ? -8.338 7.242 11.371 1.00 83.56 93 THR A O 1
ATOM 726 N N . LEU A 1 94 ? -8.034 6.639 13.515 1.00 84.88 94 LEU A N 1
ATOM 727 C CA . LEU A 1 94 ? -6.586 6.507 13.446 1.00 84.88 94 LEU A CA 1
ATOM 728 C C . LEU A 1 94 ? -6.222 5.132 12.897 1.00 84.88 94 LEU A C 1
ATOM 730 O O . LEU A 1 94 ? -6.714 4.107 13.374 1.00 84.88 94 LEU A O 1
ATOM 734 N N . MET A 1 95 ? -5.332 5.112 11.909 1.00 85.19 95 MET A N 1
ATOM 735 C CA . MET A 1 95 ? -4.889 3.881 11.269 1.00 85.19 95 MET A CA 1
ATOM 736 C C . MET A 1 95 ? -3.370 3.795 11.203 1.00 85.19 95 MET A C 1
ATOM 738 O O . MET A 1 95 ? -2.672 4.808 11.110 1.00 85.19 95 MET A O 1
ATOM 742 N N . LYS A 1 96 ? -2.887 2.554 11.227 1.00 83.62 96 LYS A N 1
ATOM 743 C CA . LYS A 1 96 ? -1.498 2.179 10.997 1.00 83.62 96 LYS A CA 1
ATOM 744 C C . LYS A 1 96 ? -1.449 1.145 9.891 1.00 83.62 96 LYS A C 1
ATOM 746 O O . LYS A 1 96 ? -2.208 0.173 9.918 1.00 83.62 96 LYS A O 1
ATOM 751 N N . THR A 1 97 ? -0.502 1.315 8.983 1.00 84.56 97 THR A N 1
ATOM 752 C CA . THR A 1 97 ? -0.206 0.301 7.978 1.00 84.56 97 THR A CA 1
ATOM 753 C C . THR A 1 97 ? 1.107 -0.427 8.275 1.00 84.56 97 THR A C 1
ATOM 755 O O . THR A 1 97 ? 2.055 0.155 8.798 1.00 84.56 97 THR A O 1
ATOM 758 N N . THR A 1 98 ? 1.145 -1.724 7.991 1.00 83.69 98 THR A N 1
ATOM 759 C CA . THR A 1 98 ? 2.346 -2.563 7.972 1.00 83.69 98 THR A CA 1
ATOM 760 C C . THR A 1 98 ? 2.576 -3.096 6.566 1.00 83.69 98 THR A C 1
ATOM 762 O O . THR A 1 98 ? 1.606 -3.380 5.860 1.00 83.69 98 THR A O 1
ATOM 765 N N . ILE A 1 99 ? 3.839 -3.260 6.180 1.00 86.69 99 ILE A N 1
ATOM 766 C CA . ILE A 1 99 ? 4.222 -3.659 4.823 1.00 86.69 99 ILE A CA 1
ATOM 767 C C . ILE A 1 99 ? 5.199 -4.835 4.827 1.00 86.69 99 ILE A C 1
ATOM 769 O O . ILE A 1 99 ? 5.944 -5.007 5.790 1.00 86.69 99 ILE A O 1
ATOM 773 N N . VAL A 1 100 ? 5.222 -5.593 3.729 1.00 90.50 100 VAL A N 1
ATOM 774 C CA . VAL A 1 100 ? 6.267 -6.559 3.365 1.00 90.50 100 VAL A CA 1
ATOM 775 C C . VAL A 1 100 ? 7.175 -5.892 2.321 1.00 90.50 100 VAL A C 1
ATOM 777 O O . VAL A 1 100 ? 6.844 -5.878 1.131 1.00 90.50 100 VAL A O 1
ATOM 780 N N . PRO A 1 101 ? 8.298 -5.279 2.735 1.00 89.69 101 PRO A N 1
ATOM 781 C CA . PRO A 1 101 ? 9.042 -4.338 1.896 1.00 89.69 101 PRO A CA 1
ATOM 782 C C . PRO A 1 101 ? 9.600 -4.958 0.616 1.00 89.69 101 PRO A C 1
ATOM 784 O O . PRO A 1 101 ? 9.513 -4.350 -0.441 1.00 89.69 101 PRO A O 1
ATOM 787 N N . GLU A 1 102 ? 10.100 -6.189 0.684 1.00 93.31 102 GLU A N 1
ATOM 788 C CA . GLU A 1 102 ? 10.641 -6.927 -0.466 1.00 93.31 102 GLU A CA 1
ATOM 789 C C . GLU A 1 102 ? 9.609 -7.186 -1.576 1.00 93.31 102 GLU A C 1
ATOM 791 O O . GLU A 1 102 ? 9.979 -7.335 -2.739 1.00 93.31 102 GLU A O 1
ATOM 796 N N . LYS A 1 103 ? 8.312 -7.224 -1.235 1.00 93.94 103 LYS A N 1
ATOM 797 C CA . LYS A 1 103 ? 7.215 -7.392 -2.200 1.00 93.94 103 LYS A CA 1
ATOM 798 C C . LYS A 1 103 ? 6.742 -6.056 -2.764 1.00 93.94 103 LYS A C 1
ATOM 800 O O . LYS A 1 103 ? 6.398 -5.973 -3.940 1.00 93.94 103 LYS A O 1
ATOM 805 N N . LEU A 1 104 ? 6.732 -5.010 -1.933 1.00 91.62 104 LEU A N 1
ATOM 806 C CA . LEU A 1 104 ? 6.303 -3.668 -2.338 1.00 91.62 104 LEU A CA 1
ATOM 807 C C . LEU A 1 104 ? 7.393 -2.879 -3.066 1.00 91.62 104 LEU A C 1
ATOM 809 O O . LEU A 1 104 ? 7.077 -2.041 -3.900 1.00 91.62 104 LEU A O 1
ATOM 813 N N . LEU A 1 105 ? 8.662 -3.112 -2.750 1.00 94.25 105 LEU A N 1
ATOM 814 C CA . LEU A 1 105 ? 9.800 -2.343 -3.251 1.00 94.25 105 LEU A CA 1
ATOM 815 C C . LEU A 1 105 ? 10.831 -3.263 -3.923 1.00 94.25 105 LEU A C 1
ATOM 817 O O . LEU A 1 105 ? 12.015 -3.169 -3.600 1.00 94.25 105 LEU A O 1
ATOM 821 N N . PRO A 1 106 ? 10.434 -4.166 -4.840 1.00 95.62 106 PRO A N 1
ATOM 822 C CA . PRO A 1 106 ? 11.304 -5.241 -5.320 1.00 95.62 106 PRO A CA 1
ATOM 823 C C . PRO A 1 106 ? 12.601 -4.731 -5.960 1.00 95.62 106 PRO A C 1
ATOM 825 O O . PRO A 1 106 ? 13.636 -5.375 -5.837 1.00 95.62 106 PRO A O 1
ATOM 828 N N . THR A 1 107 ? 12.592 -3.540 -6.567 1.00 96.38 107 THR A N 1
ATOM 829 C CA . THR A 1 107 ? 13.801 -2.921 -7.146 1.00 96.38 107 THR A CA 1
ATOM 830 C C . THR A 1 107 ? 14.889 -2.612 -6.104 1.00 96.38 107 THR A C 1
ATOM 832 O O . THR A 1 107 ? 16.064 -2.522 -6.450 1.00 96.38 107 THR A O 1
ATOM 835 N N . LEU A 1 108 ? 14.528 -2.478 -4.823 1.00 96.12 108 LEU A N 1
ATOM 836 C CA . LEU A 1 108 ? 15.478 -2.270 -3.725 1.00 96.12 108 LEU A CA 1
ATOM 837 C C . LEU A 1 108 ? 15.987 -3.568 -3.097 1.00 96.12 108 LEU A C 1
ATOM 839 O O . LEU A 1 108 ? 16.756 -3.498 -2.139 1.00 96.12 108 LEU A O 1
ATOM 843 N N . TYR A 1 109 ? 15.577 -4.733 -3.600 1.00 96.31 109 TYR A N 1
ATOM 844 C CA . TYR A 1 109 ? 15.923 -6.026 -3.022 1.00 96.31 109 TYR A CA 1
ATOM 845 C C . TYR A 1 109 ? 16.573 -6.949 -4.053 1.00 96.31 109 TYR A C 1
ATOM 847 O O . TYR A 1 109 ? 16.134 -7.068 -5.194 1.00 96.31 109 TYR A O 1
ATOM 855 N N . LYS A 1 110 ? 17.622 -7.662 -3.639 1.00 94.50 110 LYS A N 1
ATOM 856 C CA . LYS A 1 110 ? 18.286 -8.695 -4.441 1.00 94.50 110 LYS A CA 1
ATOM 857 C C . LYS A 1 110 ? 18.556 -9.902 -3.556 1.00 94.50 110 LYS A C 1
ATOM 859 O O . LYS A 1 110 ? 19.205 -9.778 -2.528 1.00 94.50 110 LYS A O 1
ATOM 864 N N . LYS A 1 111 ? 18.056 -11.078 -3.957 1.00 91.69 111 LYS A N 1
ATOM 865 C CA . LYS A 1 111 ? 18.160 -12.329 -3.173 1.00 91.69 111 LYS A CA 1
ATOM 866 C C . LYS A 1 111 ? 17.648 -12.193 -1.721 1.00 91.69 111 LYS A C 1
ATOM 868 O O . LYS A 1 111 ? 18.202 -12.807 -0.820 1.00 91.69 111 LYS A O 1
ATOM 873 N N . GLY A 1 112 ? 16.598 -11.396 -1.507 1.00 89.12 112 GLY A N 1
ATOM 874 C CA . GLY A 1 112 ? 15.999 -11.167 -0.183 1.00 89.12 112 GLY A CA 1
ATOM 875 C C . GLY A 1 112 ? 16.682 -10.083 0.657 1.00 89.12 112 GLY A C 1
ATOM 876 O O . GLY A 1 112 ? 16.161 -9.704 1.699 1.00 89.12 112 GLY A O 1
ATOM 877 N N . GLU A 1 113 ? 17.800 -9.521 0.197 1.00 93.25 113 GLU A N 1
ATOM 878 C CA . GLU A 1 113 ? 18.520 -8.472 0.919 1.00 93.25 113 GLU A CA 1
ATOM 879 C C . GLU A 1 113 ? 18.299 -7.105 0.276 1.00 93.25 113 GLU A C 1
ATOM 881 O O .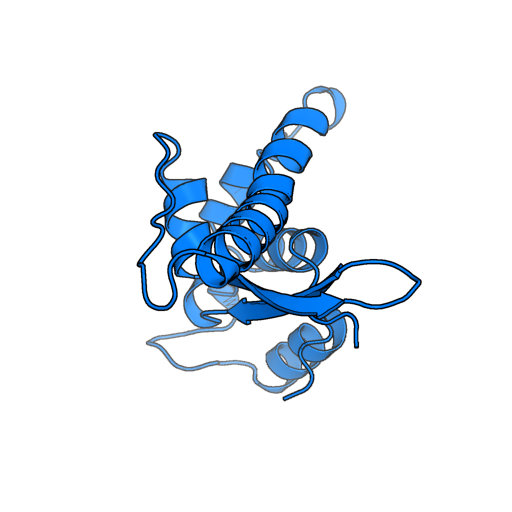 GLU A 1 113 ? 18.285 -6.978 -0.952 1.00 93.25 113 GLU A O 1
ATOM 886 N N . CYS A 1 114 ? 18.135 -6.072 1.105 1.00 95.44 114 CYS A N 1
ATOM 887 C CA . CYS A 1 114 ? 18.022 -4.708 0.608 1.00 95.44 114 CYS A CA 1
ATOM 888 C C . CYS A 1 114 ? 19.390 -4.203 0.134 1.00 95.44 114 CYS A C 1
ATOM 890 O O . CYS A 1 114 ? 20.356 -4.203 0.898 1.00 95.44 114 CYS A O 1
ATOM 892 N N . ILE A 1 115 ? 19.457 -3.746 -1.116 1.00 96.94 115 ILE A N 1
ATOM 893 C CA . ILE A 1 115 ? 20.700 -3.289 -1.755 1.00 96.94 115 ILE A CA 1
ATOM 894 C C . ILE A 1 115 ? 20.983 -1.797 -1.545 1.00 96.94 115 ILE A C 1
ATOM 896 O O . ILE A 1 115 ? 22.096 -1.349 -1.806 1.00 96.94 115 ILE A O 1
ATOM 900 N N . ASP A 1 116 ? 19.999 -1.026 -1.074 1.00 95.50 116 ASP A N 1
ATOM 901 C CA . ASP A 1 116 ? 20.144 0.404 -0.789 1.00 95.50 116 ASP A CA 1
ATOM 902 C C . ASP A 1 116 ? 19.322 0.803 0.443 1.00 95.50 116 ASP A C 1
ATOM 904 O O . ASP A 1 116 ? 18.172 1.249 0.363 1.00 95.50 116 ASP A O 1
ATOM 908 N N . GLN A 1 117 ? 19.944 0.658 1.614 1.00 94.25 117 GLN A N 1
ATOM 909 C CA . GLN A 1 117 ? 19.288 0.975 2.881 1.00 94.25 117 GLN A CA 1
ATOM 910 C C . GLN A 1 117 ? 19.030 2.463 3.087 1.00 94.25 117 GLN A C 1
ATOM 912 O O . GLN A 1 117 ? 18.080 2.840 3.775 1.00 94.25 117 GLN A O 1
ATOM 917 N N . LYS A 1 118 ? 19.844 3.326 2.474 1.00 94.56 118 LYS A N 1
ATOM 918 C CA . LYS A 1 118 ? 19.641 4.771 2.560 1.00 94.56 118 LYS A CA 1
ATOM 919 C C . LYS A 1 118 ? 18.365 5.161 1.823 1.00 94.56 118 LYS A C 1
ATOM 921 O O . LYS A 1 118 ? 17.601 5.990 2.317 1.00 94.56 118 LYS A O 1
ATOM 926 N N . GLN A 1 119 ? 18.120 4.553 0.666 1.00 93.69 119 GLN A N 1
ATOM 927 C CA . GLN A 1 119 ? 16.898 4.782 -0.085 1.00 93.69 119 GLN A CA 1
ATOM 928 C C . GLN A 1 119 ? 15.674 4.161 0.592 1.00 93.69 119 GLN A C 1
ATOM 930 O O . GLN A 1 119 ? 14.630 4.811 0.646 1.00 93.69 119 GLN A O 1
ATOM 935 N N . LEU A 1 120 ? 15.801 2.964 1.177 1.00 91.06 120 LEU A N 1
ATOM 936 C CA . LEU A 1 120 ? 14.717 2.356 1.953 1.00 91.06 120 LEU A CA 1
ATOM 937 C C . LEU A 1 120 ? 14.288 3.246 3.131 1.00 91.06 120 LEU A C 1
ATOM 939 O O . LEU A 1 120 ? 13.096 3.492 3.308 1.00 91.06 120 LEU A O 1
ATOM 943 N N . ALA A 1 121 ? 15.248 3.792 3.884 1.00 89.38 121 ALA A N 1
ATOM 944 C CA . ALA A 1 121 ? 14.970 4.706 4.992 1.00 89.38 121 ALA A CA 1
ATOM 945 C C . ALA A 1 121 ? 14.208 5.961 4.532 1.00 89.38 121 ALA A C 1
ATOM 947 O O . ALA A 1 121 ? 13.191 6.317 5.122 1.00 89.38 121 ALA A O 1
ATOM 948 N N . ARG A 1 122 ? 14.630 6.581 3.422 1.00 89.62 122 ARG A N 1
ATOM 949 C CA . ARG A 1 122 ? 13.929 7.736 2.827 1.00 89.62 122 ARG A CA 1
ATOM 950 C C . ARG A 1 122 ? 12.502 7.403 2.404 1.00 89.62 122 ARG A C 1
ATOM 952 O O . ARG A 1 122 ? 11.597 8.211 2.572 1.00 89.62 122 ARG A O 1
ATOM 959 N N . ILE A 1 123 ? 12.285 6.219 1.838 1.00 89.00 123 ILE A N 1
ATOM 960 C CA . ILE A 1 123 ? 10.948 5.763 1.449 1.00 89.00 123 ILE A CA 1
ATOM 961 C C . ILE A 1 123 ? 10.062 5.564 2.680 1.00 89.00 123 ILE A C 1
ATOM 963 O O . ILE A 1 123 ? 8.891 5.939 2.661 1.00 89.00 123 ILE A O 1
ATOM 967 N N . TYR A 1 124 ? 10.607 5.009 3.758 1.00 86.19 124 TYR A N 1
ATOM 968 C CA . TYR A 1 124 ? 9.883 4.887 5.018 1.00 86.19 124 TYR A CA 1
ATOM 969 C C . TYR A 1 124 ? 9.533 6.245 5.619 1.00 86.19 124 TYR A C 1
ATOM 971 O O . TYR A 1 124 ? 8.392 6.426 6.038 1.00 86.19 124 TYR A O 1
ATOM 979 N N . GLU A 1 125 ? 10.437 7.222 5.562 1.00 83.81 125 GLU A N 1
ATOM 980 C CA . GLU A 1 125 ? 10.133 8.609 5.929 1.00 83.81 125 GLU A CA 1
ATOM 981 C C . GLU A 1 125 ? 8.996 9.189 5.071 1.00 83.81 125 GLU A C 1
ATOM 983 O O . GLU A 1 125 ? 8.046 9.749 5.614 1.00 83.81 125 GLU A O 1
ATOM 988 N N . LEU A 1 126 ? 9.037 9.000 3.746 1.00 81.19 126 LEU A N 1
ATOM 989 C CA . LEU A 1 126 ? 7.998 9.482 2.821 1.00 81.19 126 LEU A CA 1
ATOM 990 C C . LEU A 1 126 ? 6.628 8.839 3.060 1.00 81.19 126 LEU A C 1
ATOM 992 O O . LEU A 1 126 ? 5.597 9.491 2.906 1.00 81.19 126 LEU A O 1
ATOM 996 N N . MET A 1 127 ? 6.601 7.560 3.424 1.00 77.75 127 MET A N 1
ATOM 997 C CA . MET A 1 127 ? 5.367 6.853 3.770 1.00 77.75 127 MET A CA 1
ATOM 998 C C . MET A 1 127 ? 4.914 7.118 5.216 1.00 77.75 127 MET A C 1
ATOM 1000 O O . MET A 1 127 ? 3.888 6.583 5.639 1.00 77.75 127 MET A O 1
ATOM 1004 N N . ASP A 1 128 ? 5.665 7.927 5.970 1.00 70.62 128 ASP A N 1
ATOM 1005 C CA . ASP A 1 128 ? 5.528 8.136 7.415 1.00 70.62 128 ASP A CA 1
ATOM 1006 C C . ASP A 1 128 ? 5.501 6.815 8.216 1.00 70.62 128 ASP A C 1
ATOM 1008 O O . ASP A 1 128 ? 4.847 6.664 9.255 1.00 70.62 128 ASP A O 1
ATOM 1012 N N . TYR A 1 129 ? 6.243 5.820 7.725 1.00 62.16 129 TYR A N 1
ATOM 1013 C CA . TYR A 1 129 ? 6.650 4.651 8.491 1.00 62.16 129 TYR A CA 1
ATOM 1014 C C . TYR A 1 129 ? 7.889 5.019 9.303 1.00 62.16 129 TYR A C 1
ATOM 1016 O O . TYR A 1 129 ? 9.006 4.656 8.956 1.00 62.16 129 TYR A O 1
ATOM 1024 N N . LYS A 1 130 ? 7.720 5.746 10.410 1.00 49.03 130 LYS A N 1
ATOM 1025 C CA . LYS A 1 130 ? 8.805 5.823 11.400 1.00 49.03 130 LYS A CA 1
ATOM 1026 C C . LYS A 1 130 ? 9.066 4.411 11.943 1.00 49.03 130 LYS A C 1
ATOM 1028 O O . LYS A 1 130 ? 8.143 3.839 12.535 1.00 49.03 130 LYS A O 1
ATOM 1033 N N . ILE A 1 131 ? 10.266 3.870 11.688 1.00 45.16 131 ILE A N 1
ATOM 1034 C CA . ILE A 1 131 ? 10.816 2.708 12.411 1.00 45.16 131 ILE A CA 1
ATOM 1035 C C . ILE A 1 131 ? 10.986 3.109 13.875 1.00 45.16 131 ILE A C 1
ATOM 1037 O O . ILE A 1 131 ? 11.511 4.221 14.113 1.00 45.16 131 ILE A O 1
#

pLDDT: mean 88.1, std 9.78, range [41.12, 96.94]

Radius of gyration: 15.55 Å; chains: 1; bounding box: 39×28×42 Å

Secondary structure (DSSP, 8-state):
--B--HHHHHHHHHHTT-HHHHHHHT--SSGGG--HHHHHHHHHHHHHHHHHHHHHHTTSTT-------S-HHHHHHHHHEEEEEEEEETTEEEEEEEE-HHHH-GGGEETTEES-HHHHHHHHHHTT---